Protein AF-A0A161ZHJ9-F1 (afdb_monomer)

Radius of gyration: 14.97 Å; Cα contacts (8 Å, |Δi|>4): 17; chains: 1; bounding box: 32×30×43 Å

Sequence (59 aa):
MAGLRAVRWYVRQVMGDDAYSTYAAHQRAVHPGGVVLTEREFWRMRHAEQDANPGSRCC

Foldseek 3Di:
DCVVVVVVVVCCVPVVVCVLVVQVVVCCVVPVPDDRDDPVRVVVVVVVVCVVCVDPPPD

Structure (mmCIF, N/CA/C/O backbone):
data_AF-A0A161ZHJ9-F1
#
_entry.id   AF-A0A161ZHJ9-F1
#
loop_
_atom_site.group_PDB
_atom_site.id
_atom_site.type_symbol
_atom_site.label_atom_id
_atom_site.label_alt_id
_atom_site.label_comp_id
_atom_site.label_asym_id
_atom_site.label_entity_id
_atom_site.label_seq_id
_atom_site.pdbx_PDB_ins_code
_atom_site.Cartn_x
_atom_site.Cartn_y
_atom_site.Cartn_z
_atom_site.occupancy
_atom_site.B_iso_or_equiv
_atom_site.auth_seq_id
_atom_site.auth_comp_id
_atom_site.auth_asym_id
_atom_site.auth_atom_id
_atom_site.pdbx_PDB_model_num
ATOM 1 N N . MET A 1 1 ? 10.226 16.621 14.355 1.00 48.53 1 MET A N 1
ATOM 2 C CA . MET A 1 1 ? 10.570 15.219 14.008 1.00 48.53 1 MET A CA 1
A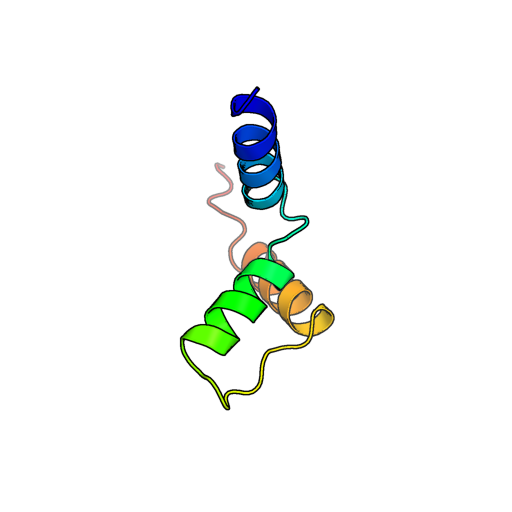TOM 3 C C . MET A 1 1 ? 9.420 14.519 13.254 1.00 48.53 1 MET A C 1
ATOM 5 O O . MET A 1 1 ? 8.981 13.455 13.665 1.00 48.53 1 MET A O 1
ATOM 9 N N . ALA A 1 2 ? 8.903 15.098 12.160 1.00 60.00 2 ALA A N 1
ATOM 10 C CA . ALA A 1 2 ? 7.778 14.529 11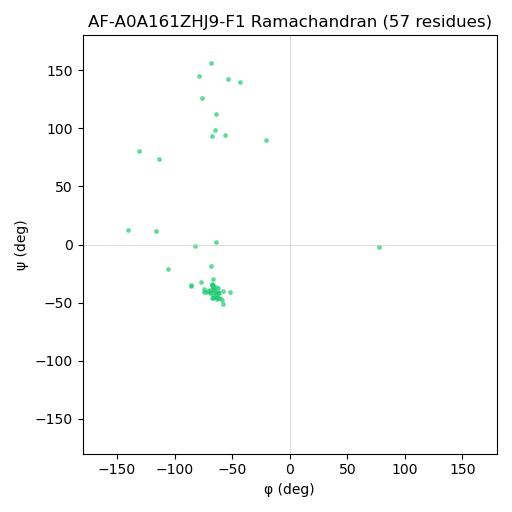.388 1.00 60.00 2 ALA A CA 1
ATOM 11 C C . ALA A 1 2 ? 8.208 13.902 10.043 1.00 60.00 2 ALA A C 1
ATOM 13 O O . ALA A 1 2 ? 7.525 13.024 9.521 1.00 60.00 2 ALA A O 1
ATOM 14 N N . GLY A 1 3 ? 9.375 14.293 9.512 1.00 53.84 3 GLY A N 1
ATOM 15 C CA . GLY A 1 3 ? 9.842 13.863 8.188 1.00 53.84 3 GLY A CA 1
ATOM 16 C C . GLY A 1 3 ? 10.171 12.371 8.083 1.00 53.84 3 GLY A C 1
ATOM 17 O O . GLY A 1 3 ? 9.866 11.752 7.072 1.00 53.84 3 GLY A O 1
ATOM 18 N N . LEU A 1 4 ? 10.703 11.752 9.144 1.00 58.50 4 LEU A N 1
ATOM 19 C CA . LEU A 1 4 ? 11.086 10.331 9.120 1.00 58.50 4 LEU A CA 1
ATOM 20 C C . LEU A 1 4 ? 9.883 9.381 8.981 1.00 58.50 4 LEU A C 1
ATOM 22 O O . LEU A 1 4 ? 10.019 8.311 8.395 1.00 58.50 4 LEU A O 1
ATOM 26 N N . ARG A 1 5 ? 8.696 9.765 9.476 1.00 61.56 5 ARG A N 1
ATOM 27 C CA . ARG A 1 5 ? 7.469 8.966 9.303 1.00 61.56 5 ARG A CA 1
ATOM 28 C C . ARG A 1 5 ? 6.946 9.036 7.872 1.00 61.56 5 ARG A C 1
ATOM 30 O O . ARG A 1 5 ? 6.561 8.003 7.338 1.00 61.56 5 ARG A O 1
ATOM 37 N N . ALA A 1 6 ? 6.981 10.217 7.255 1.00 62.78 6 ALA A N 1
ATOM 38 C CA . ALA A 1 6 ? 6.570 10.399 5.865 1.00 62.78 6 ALA A CA 1
ATOM 39 C C . ALA A 1 6 ? 7.520 9.674 4.905 1.00 62.78 6 ALA A C 1
ATOM 41 O O . ALA A 1 6 ? 7.064 8.950 4.029 1.00 62.78 6 ALA A O 1
ATOM 42 N 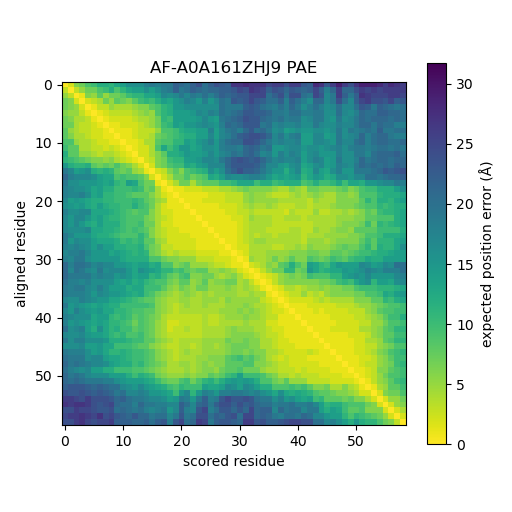N . VAL A 1 7 ? 8.835 9.774 5.133 1.00 61.62 7 VAL A N 1
ATOM 43 C CA . VAL A 1 7 ? 9.837 9.039 4.349 1.00 61.62 7 VAL A CA 1
ATOM 44 C C . VAL A 1 7 ? 9.690 7.532 4.552 1.00 61.62 7 VAL A C 1
ATOM 46 O O . VAL A 1 7 ? 9.722 6.798 3.578 1.00 61.62 7 VAL A O 1
ATOM 49 N N . ARG A 1 8 ? 9.446 7.036 5.772 1.00 62.88 8 ARG A N 1
ATOM 50 C CA . ARG A 1 8 ? 9.217 5.596 6.002 1.00 62.88 8 ARG A CA 1
ATOM 51 C C . ARG A 1 8 ? 7.906 5.087 5.395 1.00 62.88 8 ARG A C 1
ATOM 53 O O . ARG A 1 8 ? 7.877 3.954 4.929 1.00 62.88 8 ARG A O 1
ATOM 60 N N . TRP A 1 9 ? 6.848 5.897 5.383 1.00 66.50 9 TRP A N 1
ATOM 61 C CA . TRP A 1 9 ? 5.592 5.583 4.693 1.00 66.50 9 TRP A CA 1
ATOM 62 C C . TRP A 1 9 ? 5.783 5.553 3.174 1.00 66.50 9 TRP A C 1
ATOM 64 O O . TRP A 1 9 ? 5.400 4.581 2.531 1.00 66.50 9 TRP A O 1
ATOM 74 N N . TYR A 1 10 ? 6.476 6.552 2.628 1.00 58.97 10 TYR A N 1
ATOM 75 C CA . TYR A 1 10 ? 6.813 6.634 1.210 1.00 58.97 10 TYR A CA 1
ATOM 76 C C . TYR A 1 10 ? 7.724 5.483 0.775 1.00 58.97 10 TYR A C 1
ATOM 78 O O . TYR A 1 10 ? 7.444 4.822 -0.212 1.00 58.97 10 TYR A O 1
ATOM 86 N N . VAL A 1 11 ? 8.761 5.159 1.551 1.00 59.25 11 VAL A N 1
ATOM 87 C CA . VAL A 1 11 ? 9.646 4.011 1.303 1.00 59.25 11 VAL A CA 1
ATOM 88 C C . VAL A 1 11 ? 8.870 2.691 1.408 1.00 59.25 11 VAL A C 1
ATOM 90 O O . VAL A 1 11 ? 9.108 1.817 0.589 1.00 59.25 11 VAL A O 1
ATOM 93 N N . ARG A 1 12 ? 7.890 2.541 2.315 1.00 58.66 12 ARG A N 1
ATOM 94 C CA . ARG A 1 12 ? 6.993 1.358 2.342 1.00 58.66 12 ARG A CA 1
ATOM 95 C C . ARG A 1 12 ? 6.070 1.272 1.129 1.00 58.66 12 ARG A C 1
ATOM 97 O O . ARG A 1 12 ? 5.853 0.176 0.624 1.00 58.66 12 ARG A O 1
ATOM 104 N N . GLN A 1 13 ? 5.552 2.403 0.655 1.00 56.66 13 GLN A N 1
ATOM 105 C CA . GLN A 1 13 ? 4.749 2.454 -0.566 1.00 56.66 13 GLN A CA 1
ATOM 106 C C . GLN A 1 13 ? 5.579 2.176 -1.826 1.00 56.66 13 GLN A C 1
ATOM 108 O O . GLN A 1 13 ? 5.115 1.470 -2.716 1.00 56.66 13 GLN A O 1
ATOM 113 N N . VAL A 1 14 ? 6.793 2.726 -1.905 1.00 54.97 14 VAL A N 1
ATOM 114 C CA . VAL A 1 14 ? 7.648 2.701 -3.101 1.00 54.97 14 VAL A CA 1
ATOM 115 C C . VAL A 1 14 ? 8.489 1.429 -3.189 1.00 54.97 14 VAL A C 1
ATOM 117 O O . VAL A 1 14 ? 8.671 0.911 -4.284 1.00 54.97 14 VAL A O 1
ATOM 120 N N . MET A 1 15 ? 8.965 0.877 -2.066 1.00 56.50 15 MET A N 1
ATOM 121 C CA . MET A 1 15 ? 9.773 -0.357 -2.060 1.00 56.50 15 MET A CA 1
ATOM 122 C C . MET A 1 15 ? 8.935 -1.639 -2.120 1.00 56.50 15 MET A C 1
ATOM 124 O O . MET A 1 15 ? 9.496 -2.726 -2.170 1.00 56.50 15 MET A O 1
ATOM 128 N N . GLY A 1 16 ? 7.601 -1.547 -2.137 1.00 55.38 16 GLY A N 1
ATOM 129 C CA . GLY A 1 16 ? 6.731 -2.704 -2.372 1.00 55.38 16 GLY A CA 1
ATOM 130 C C . GLY A 1 16 ? 6.552 -3.651 -1.181 1.00 55.38 16 GLY A C 1
ATOM 131 O O . GLY A 1 16 ? 5.743 -4.567 -1.276 1.00 55.38 16 GLY A O 1
ATOM 132 N N . ASP A 1 17 ? 7.213 -3.394 -0.051 1.00 58.12 17 ASP A N 1
ATOM 133 C CA . ASP A 1 17 ? 7.131 -4.225 1.162 1.00 58.12 17 ASP A CA 1
ATOM 134 C C . ASP A 1 17 ? 5.744 -4.165 1.843 1.00 58.12 17 ASP A C 1
ATOM 136 O O . ASP A 1 17 ? 5.380 -5.037 2.624 1.00 58.12 17 ASP A O 1
ATOM 140 N N . ASP A 1 18 ? 4.930 -3.142 1.543 1.00 63.75 18 ASP A N 1
ATOM 141 C CA . ASP A 1 18 ? 3.581 -2.969 2.111 1.00 63.75 18 ASP A CA 1
ATOM 142 C C . ASP A 1 18 ? 2.457 -3.035 1.063 1.00 63.75 18 ASP A C 1
ATOM 144 O O . ASP A 1 18 ? 1.307 -2.702 1.351 1.00 63.75 18 ASP A O 1
ATOM 148 N N . ALA A 1 19 ? 2.760 -3.465 -0.167 1.00 72.69 19 ALA A N 1
ATOM 149 C CA . ALA A 1 19 ? 1.785 -3.476 -1.259 1.00 72.69 19 ALA A CA 1
ATOM 150 C C . ALA A 1 19 ? 0.541 -4.314 -0.912 1.00 72.69 19 ALA A C 1
ATOM 152 O O . ALA A 1 19 ? -0.589 -3.887 -1.158 1.00 72.69 19 ALA A O 1
ATOM 153 N N . TYR A 1 20 ? 0.748 -5.461 -0.258 1.00 74.50 20 TYR A N 1
ATOM 154 C CA . TYR A 1 20 ? -0.336 -6.314 0.220 1.00 74.50 20 TYR A CA 1
ATOM 155 C C . TYR A 1 20 ? -1.145 -5.672 1.357 1.00 74.50 20 TYR A C 1
ATOM 157 O O . TYR A 1 20 ? -2.371 -5.659 1.310 1.00 74.50 20 TYR A O 1
ATOM 165 N N . SER A 1 21 ? -0.486 -5.096 2.365 1.00 76.38 21 SER A N 1
ATOM 166 C CA . SER A 1 21 ? -1.155 -4.433 3.494 1.00 76.38 21 SER A CA 1
ATOM 167 C C . SER A 1 21 ? -1.994 -3.233 3.043 1.00 76.38 21 SER A C 1
ATOM 169 O O . SER A 1 21 ? -3.128 -3.069 3.495 1.00 76.38 21 SER A O 1
ATOM 171 N N . THR A 1 22 ? -1.478 -2.439 2.100 1.00 78.00 22 THR A N 1
ATOM 172 C CA . THR A 1 22 ? -2.209 -1.333 1.465 1.00 78.00 22 THR A CA 1
ATOM 173 C C . THR A 1 22 ? -3.416 -1.847 0.674 1.00 78.00 22 THR A C 1
ATOM 175 O O . THR A 1 22 ? -4.518 -1.321 0.838 1.00 78.00 22 THR A O 1
ATOM 178 N N . TYR A 1 23 ? -3.245 -2.912 -0.120 1.00 79.25 23 TYR A N 1
ATOM 179 C CA . TYR A 1 23 ? -4.345 -3.571 -0.830 1.00 79.25 23 TYR A CA 1
ATOM 180 C C . TYR A 1 23 ? -5.416 -4.090 0.137 1.00 79.25 23 TYR A C 1
ATOM 182 O O . TYR A 1 23 ? -6.593 -3.804 -0.043 1.00 79.25 23 TYR A O 1
ATOM 190 N N . ALA A 1 24 ? -5.028 -4.789 1.203 1.00 78.62 24 ALA A N 1
ATOM 191 C CA . ALA A 1 24 ? -5.960 -5.351 2.173 1.00 78.62 24 ALA A CA 1
ATOM 192 C C . ALA A 1 24 ? -6.705 -4.263 2.964 1.00 78.62 24 ALA A C 1
ATOM 194 O O . ALA A 1 24 ? -7.886 -4.425 3.267 1.00 78.62 24 ALA A O 1
ATOM 195 N N . ALA A 1 25 ? -6.046 -3.149 3.296 1.00 80.81 25 ALA A N 1
ATOM 196 C CA . ALA A 1 25 ? -6.693 -1.997 3.920 1.00 80.81 25 ALA A CA 1
ATOM 197 C C . ALA A 1 25 ? -7.707 -1.339 2.971 1.00 80.81 25 ALA A C 1
ATOM 199 O O . ALA A 1 25 ? -8.837 -1.072 3.376 1.00 80.81 25 ALA A O 1
ATOM 200 N N . HIS A 1 26 ? -7.333 -1.141 1.703 1.00 80.00 26 HIS A N 1
ATOM 201 C CA . HIS A 1 26 ? -8.224 -0.603 0.677 1.00 80.00 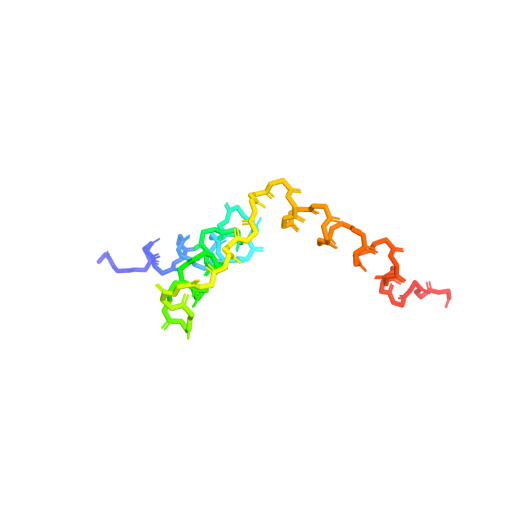26 HIS A CA 1
ATOM 202 C C . HIS A 1 26 ? -9.417 -1.530 0.422 1.00 80.00 26 HIS A C 1
ATOM 204 O O . HIS A 1 26 ? -10.559 -1.086 0.455 1.0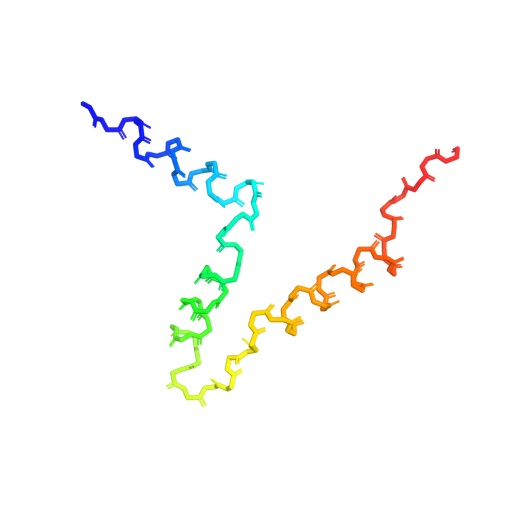0 80.00 26 HIS A O 1
ATOM 210 N N . GLN A 1 27 ? -9.172 -2.830 0.261 1.00 80.19 27 GLN A N 1
ATOM 211 C CA . GLN A 1 27 ? -10.206 -3.828 0.020 1.00 80.19 27 GLN A CA 1
ATOM 212 C C . GLN A 1 27 ? -11.191 -3.901 1.188 1.00 80.19 27 GLN A C 1
ATOM 214 O O . GLN A 1 27 ? -12.390 -3.947 0.957 1.00 80.19 27 GLN A O 1
ATOM 219 N N . ARG A 1 28 ? -10.719 -3.841 2.439 1.00 77.19 28 ARG A N 1
ATOM 220 C CA . ARG A 1 28 ? -11.603 -3.790 3.616 1.00 77.19 28 ARG A CA 1
ATOM 221 C C . ARG A 1 28 ? -12.401 -2.489 3.706 1.00 77.19 28 ARG A C 1
ATOM 223 O O . ARG A 1 28 ? -13.530 -2.518 4.181 1.00 77.19 28 ARG A O 1
ATOM 230 N N . ALA A 1 29 ? -11.829 -1.368 3.265 1.00 79.38 29 ALA A N 1
ATOM 231 C CA . ALA A 1 29 ? -12.503 -0.072 3.266 1.00 79.38 29 ALA A CA 1
ATOM 232 C C . ALA A 1 29 ? -13.568 0.043 2.161 1.00 79.38 29 ALA A C 1
ATOM 234 O O . ALA A 1 29 ? -14.643 0.580 2.403 1.00 79.38 29 ALA A O 1
ATOM 235 N N . VAL A 1 30 ? -13.278 -0.466 0.960 1.00 80.31 30 VAL A N 1
ATOM 236 C CA . VAL A 1 30 ? -14.174 -0.394 -0.208 1.00 80.31 30 VAL A CA 1
ATOM 237 C C . VAL A 1 30 ? -15.178 -1.549 -0.222 1.00 80.31 30 VAL A C 1
ATOM 239 O O . VAL A 1 30 ? -16.332 -1.374 -0.607 1.00 80.31 30 VAL A O 1
ATOM 242 N N . HIS A 1 31 ? -14.764 -2.727 0.242 1.00 77.56 31 HIS A N 1
ATOM 243 C CA . HIS A 1 31 ? -15.561 -3.948 0.261 1.00 77.56 31 HIS A CA 1
ATOM 244 C C . HIS A 1 31 ? -15.518 -4.603 1.652 1.00 77.56 31 HIS A C 1
ATOM 246 O O . HIS A 1 31 ? -14.819 -5.601 1.845 1.00 77.56 31 HIS A O 1
ATOM 252 N N . PRO A 1 32 ? -16.315 -4.113 2.621 1.00 72.94 32 PRO A N 1
ATOM 253 C CA . PRO A 1 32 ? -16.329 -4.624 3.998 1.00 72.94 32 PRO A CA 1
ATOM 254 C C . PRO A 1 32 ? -16.805 -6.087 4.158 1.00 72.94 32 PRO A C 1
ATOM 256 O O . PRO A 1 32 ? -16.851 -6.592 5.275 1.00 72.94 32 PRO A O 1
ATOM 259 N N . GLY A 1 33 ? -17.121 -6.789 3.064 1.00 72.94 33 GLY A N 1
ATOM 260 C CA . GLY A 1 33 ? -17.397 -8.232 3.029 1.00 72.94 33 GLY A CA 1
ATOM 261 C C . GLY A 1 33 ? -16.825 -8.945 1.797 1.00 72.94 33 GLY A C 1
ATOM 262 O O . GLY A 1 33 ? -17.210 -10.074 1.509 1.00 72.94 33 GLY A O 1
ATOM 263 N N . GLY A 1 34 ? -15.947 -8.281 1.038 1.00 70.69 34 GLY A N 1
ATOM 264 C CA . GLY A 1 34 ? -15.319 -8.868 -0.142 1.00 70.69 34 GLY A CA 1
ATOM 265 C C . GLY A 1 34 ? -14.180 -9.808 0.243 1.00 70.69 34 GLY A C 1
ATOM 266 O O . GLY A 1 34 ? -13.445 -9.550 1.196 1.00 70.69 34 GLY A O 1
ATOM 267 N N . VAL A 1 35 ? -14.005 -10.887 -0.520 1.00 71.94 35 VAL A N 1
ATOM 268 C CA . VAL A 1 35 ? -12.859 -11.787 -0.356 1.00 71.94 35 VAL A CA 1
ATOM 269 C C . VAL A 1 35 ? -11.586 -11.004 -0.678 1.00 71.94 35 VAL A C 1
ATOM 271 O O . VAL A 1 35 ? -11.369 -10.589 -1.814 1.00 71.94 35 VAL A O 1
ATOM 274 N N . VAL A 1 36 ? -10.764 -10.763 0.343 1.00 75.00 36 VAL A N 1
ATOM 275 C CA . VAL A 1 36 ? -9.420 -10.210 0.168 1.00 75.00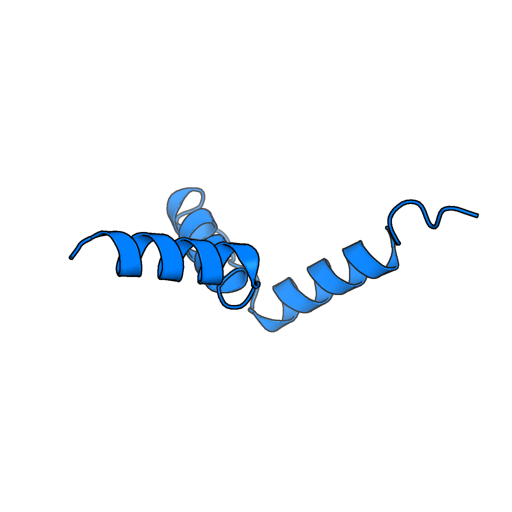 36 VAL A CA 1
ATOM 276 C C . VAL A 1 36 ? -8.544 -11.346 -0.345 1.00 75.00 36 VAL A C 1
ATOM 278 O O . VAL A 1 36 ? -8.503 -12.406 0.281 1.00 75.00 36 VAL A O 1
ATOM 281 N N . LEU A 1 37 ? -7.863 -11.135 -1.475 1.00 77.69 37 LEU A N 1
ATOM 282 C CA . LEU A 1 37 ? -6.868 -12.089 -1.969 1.00 77.69 37 LEU A CA 1
ATOM 283 C C . LEU A 1 37 ? -5.849 -12.376 -0.869 1.00 77.69 37 LEU A C 1
ATOM 285 O O . LEU A 1 37 ? -5.474 -11.472 -0.126 1.00 77.69 37 LEU A O 1
ATOM 289 N N . THR A 1 38 ? -5.384 -13.616 -0.762 1.00 80.81 38 THR A N 1
ATOM 290 C CA . THR A 1 38 ? -4.278 -13.920 0.148 1.00 80.81 38 THR A CA 1
ATOM 291 C C . THR A 1 38 ? -2.988 -13.283 -0.364 1.00 80.81 38 THR A C 1
ATOM 293 O O . THR A 1 38 ? -2.821 -13.047 -1.562 1.00 80.81 38 THR A O 1
ATOM 296 N N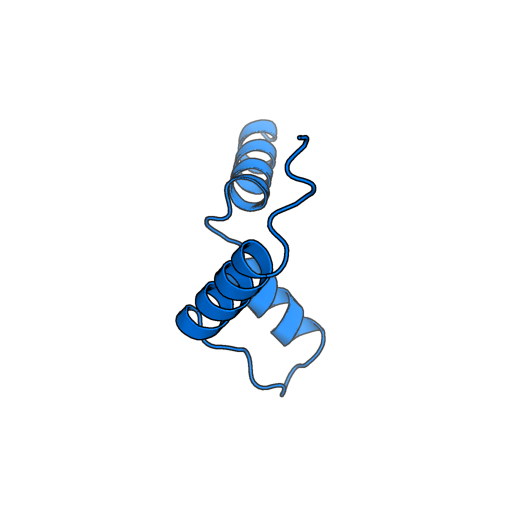 . GLU A 1 39 ? -2.033 -13.040 0.531 1.00 79.19 39 GLU A N 1
ATOM 297 C CA . GLU A 1 39 ? -0.742 -12.434 0.182 1.00 79.19 39 GLU A CA 1
ATOM 298 C C . GLU A 1 39 ? -0.047 -13.161 -0.982 1.00 79.19 39 GLU A C 1
ATOM 300 O O . GLU A 1 39 ? 0.451 -12.537 -1.918 1.00 79.19 39 GLU A O 1
ATOM 305 N N . ARG A 1 40 ? -0.106 -14.497 -0.995 1.00 80.50 40 ARG A N 1
ATOM 306 C CA . ARG A 1 40 ? 0.474 -15.318 -2.065 1.00 80.50 40 ARG A CA 1
ATOM 307 C C . ARG A 1 40 ? -0.220 -15.118 -3.413 1.00 80.50 40 ARG A C 1
ATOM 309 O O . ARG A 1 40 ? 0.443 -15.144 -4.447 1.00 80.50 40 ARG A O 1
ATOM 316 N N . GLU A 1 41 ? -1.541 -14.972 -3.420 1.00 83.25 41 GLU A N 1
ATOM 317 C CA . GLU A 1 41 ? -2.319 -14.741 -4.643 1.00 83.25 41 GLU A CA 1
ATOM 318 C C . GLU A 1 41 ? -2.073 -13.342 -5.194 1.00 83.25 41 GLU A C 1
ATOM 320 O O . GLU A 1 41 ? -1.880 -13.191 -6.399 1.00 83.25 41 GLU A O 1
ATOM 325 N N . PHE A 1 42 ? -1.984 -12.347 -4.309 1.00 83.12 42 PHE A N 1
ATOM 326 C CA . PHE A 1 42 ? -1.627 -10.980 -4.668 1.00 83.12 42 PHE A CA 1
ATOM 327 C C . PHE A 1 42 ? -0.262 -10.921 -5.366 1.00 83.12 42 PHE A 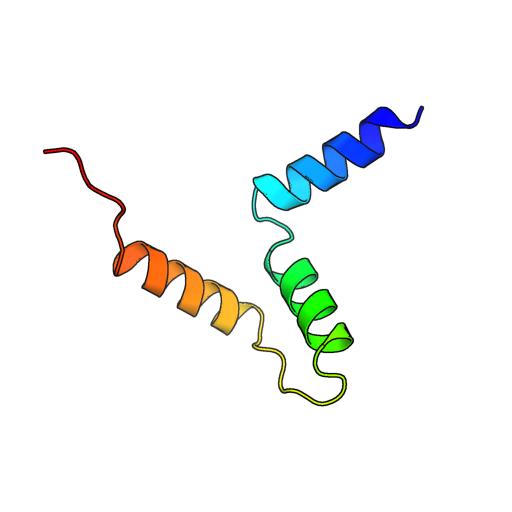C 1
ATOM 329 O O . PHE A 1 42 ? -0.152 -10.387 -6.471 1.00 83.12 42 PHE A O 1
ATOM 336 N N . TRP A 1 43 ? 0.768 -11.532 -4.771 1.00 81.56 43 TRP A N 1
ATOM 337 C CA . TRP A 1 43 ? 2.101 -11.573 -5.375 1.00 81.56 43 TRP A CA 1
ATOM 338 C C . TRP A 1 43 ? 2.125 -12.360 -6.682 1.00 81.56 43 TRP A C 1
ATOM 340 O O . TRP A 1 43 ? 2.732 -11.913 -7.652 1.00 81.56 43 TRP A O 1
ATOM 350 N N . ARG A 1 44 ? 1.419 -13.494 -6.756 1.00 85.56 44 ARG A N 1
ATOM 351 C CA . ARG A 1 44 ? 1.320 -14.281 -7.992 1.00 85.56 44 ARG A CA 1
ATOM 352 C C . ARG A 1 44 ? 0.696 -13.478 -9.130 1.00 85.56 44 ARG A C 1
ATOM 354 O O . ARG A 1 44 ? 1.235 -13.495 -10.230 1.00 85.56 44 ARG A O 1
ATOM 361 N N . MET A 1 45 ? -0.407 -12.780 -8.868 1.00 82.19 45 MET A N 1
ATOM 362 C CA . MET A 1 45 ? -1.073 -11.936 -9.859 1.00 82.19 45 MET A CA 1
ATOM 363 C C . MET A 1 45 ? -0.152 -10.800 -10.311 1.00 82.19 45 MET A C 1
ATOM 365 O O . MET A 1 45 ? 0.019 -10.598 -11.506 1.00 82.19 45 MET A O 1
ATOM 369 N N . ARG A 1 46 ? 0.511 -10.121 -9.367 1.00 81.31 46 ARG A N 1
ATOM 370 C CA . ARG A 1 46 ? 1.438 -9.021 -9.661 1.00 81.31 46 ARG A CA 1
ATOM 371 C C . ARG A 1 46 ? 2.642 -9.472 -10.490 1.00 81.31 46 ARG A C 1
ATOM 373 O O . ARG A 1 46 ? 3.051 -8.763 -11.402 1.00 81.31 46 ARG A O 1
ATOM 380 N N . HIS A 1 47 ? 3.213 -10.636 -10.186 1.00 81.94 47 HIS A N 1
ATOM 381 C CA . HIS A 1 47 ? 4.301 -11.205 -10.981 1.00 81.94 47 HIS A CA 1
ATOM 382 C C . HIS A 1 47 ? 3.824 -11.653 -12.360 1.00 81.94 47 HIS A C 1
ATOM 384 O O . HIS A 1 47 ? 4.511 -11.380 -13.334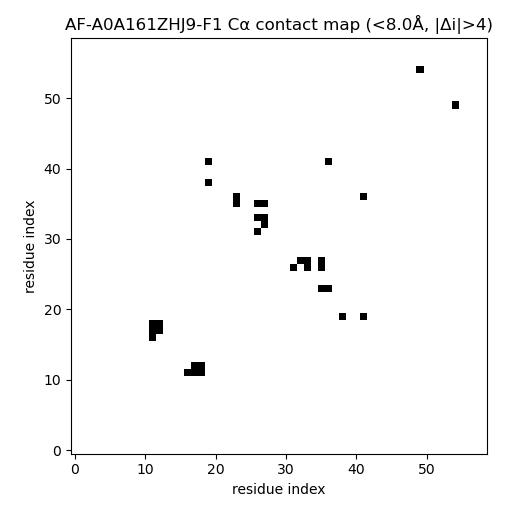 1.00 81.94 47 HIS A O 1
ATOM 390 N N . ALA A 1 48 ? 2.646 -12.275 -12.460 1.00 84.38 48 ALA A N 1
ATOM 391 C CA . ALA A 1 48 ? 2.059 -12.641 -13.746 1.00 84.38 48 ALA A CA 1
ATOM 392 C C . ALA A 1 48 ? 1.775 -11.406 -14.613 1.00 84.38 48 ALA A C 1
ATOM 394 O O . ALA A 1 48 ? 1.991 -11.440 -15.815 1.00 84.38 48 ALA A O 1
ATOM 395 N N . GLU A 1 49 ? 1.343 -10.300 -14.009 1.00 78.38 49 GLU A N 1
ATOM 396 C CA . GLU A 1 49 ? 1.124 -9.031 -14.701 1.00 78.38 49 GLU A CA 1
ATOM 397 C C . GLU A 1 49 ? 2.444 -8.394 -15.163 1.00 78.38 49 GLU A C 1
ATOM 399 O O . GLU A 1 49 ? 2.514 -7.897 -16.281 1.00 78.38 49 GLU A O 1
ATOM 404 N N . GLN A 1 50 ? 3.512 -8.464 -14.360 1.00 76.62 50 GLN A N 1
ATOM 405 C CA . GLN A 1 50 ? 4.857 -8.028 -14.771 1.00 76.62 50 GLN A CA 1
ATOM 406 C C . GLN A 1 50 ? 5.468 -8.914 -15.865 1.00 76.62 50 GLN A C 1
ATOM 408 O O . GLN A 1 50 ? 6.193 -8.415 -16.722 1.00 76.62 50 GLN A O 1
ATOM 413 N N . ASP A 1 51 ? 5.190 -10.215 -15.831 1.00 78.25 51 ASP A N 1
ATOM 414 C CA . ASP A 1 51 ? 5.661 -11.174 -16.830 1.00 78.25 51 ASP A CA 1
ATOM 415 C C . ASP A 1 51 ? 4.887 -11.038 -18.151 1.00 78.25 51 ASP A C 1
ATOM 417 O O . ASP A 1 51 ? 5.481 -11.088 -19.227 1.00 78.25 51 ASP A O 1
ATOM 421 N N . ALA A 1 52 ? 3.574 -10.784 -18.074 1.00 78.50 52 ALA A N 1
ATOM 422 C CA . ALA A 1 52 ? 2.697 -10.567 -19.225 1.00 78.50 52 ALA A CA 1
ATOM 423 C C . ALA A 1 52 ? 2.843 -9.168 -19.844 1.00 78.50 52 ALA A C 1
ATOM 425 O O . ALA A 1 52 ? 2.720 -9.020 -21.058 1.00 78.50 52 ALA A O 1
ATOM 426 N N . ASN A 1 53 ? 3.139 -8.151 -19.031 1.00 67.19 53 ASN A N 1
ATOM 427 C CA . ASN A 1 53 ? 3.534 -6.815 -19.469 1.00 67.19 53 ASN A CA 1
ATOM 428 C C . ASN A 1 53 ? 4.992 -6.558 -19.073 1.00 67.19 53 ASN A C 1
ATOM 430 O O . ASN A 1 53 ? 5.258 -5.752 -18.172 1.00 67.19 53 ASN A O 1
ATOM 434 N N . PRO A 1 54 ? 5.962 -7.189 -19.761 1.00 66.62 54 PRO A N 1
ATOM 435 C CA . PRO A 1 54 ? 7.339 -6.759 -19.662 1.00 66.62 54 PRO A CA 1
ATOM 436 C C . PRO A 1 54 ? 7.373 -5.384 -20.329 1.00 66.62 54 PRO A C 1
ATOM 438 O O . PRO A 1 54 ? 7.422 -5.296 -21.556 1.00 66.62 54 PRO A O 1
ATOM 441 N N . GLY A 1 55 ? 7.213 -4.323 -19.527 1.00 66.56 55 GLY A N 1
ATOM 442 C CA . GLY A 1 55 ? 7.066 -2.947 -20.000 1.00 66.56 55 GLY A CA 1
ATOM 443 C C . GLY A 1 55 ? 8.061 -2.652 -21.111 1.00 66.56 55 GLY A C 1
ATOM 444 O O . GLY A 1 55 ? 9.180 -3.157 -21.034 1.00 66.56 55 GLY A O 1
ATOM 445 N N . SER A 1 56 ? 7.610 -1.911 -22.135 1.00 61.81 56 SER A N 1
ATOM 446 C CA . SER A 1 56 ? 8.292 -1.664 -23.415 1.00 61.81 56 SER A CA 1
ATOM 447 C C . SER A 1 56 ? 9.790 -1.918 -23.311 1.00 61.81 56 SER A C 1
ATOM 449 O O . SER A 1 56 ? 10.550 -1.024 -22.924 1.00 61.81 56 SER A O 1
ATOM 451 N N . ARG A 1 57 ? 10.204 -3.163 -23.586 1.00 63.12 57 ARG A N 1
ATOM 452 C CA . ARG A 1 57 ? 11.617 -3.474 -23.738 1.00 63.12 57 ARG A CA 1
ATOM 453 C C . ARG A 1 57 ? 12.011 -2.684 -24.967 1.00 63.12 57 ARG A C 1
ATOM 455 O O . ARG A 1 57 ? 11.646 -3.063 -26.073 1.00 63.12 57 ARG A O 1
ATOM 462 N N . CYS A 1 58 ? 12.608 -1.522 -24.730 1.00 66.38 58 CYS A N 1
ATOM 463 C CA . CYS A 1 58 ? 13.247 -0.714 -25.744 1.00 66.38 58 CYS A CA 1
ATOM 464 C C . CYS A 1 58 ? 14.287 -1.622 -26.404 1.00 66.38 58 CYS A C 1
ATOM 466 O O . CYS A 1 58 ? 15.354 -1.875 -25.842 1.00 66.38 58 CYS A O 1
ATOM 468 N N . CYS A 1 59 ? 13.867 -2.243 -27.500 1.00 61.62 59 CYS A N 1
ATOM 469 C CA . CYS A 1 59 ? 14.722 -2.599 -28.609 1.00 61.62 59 CYS A CA 1
ATOM 470 C C . CYS A 1 59 ? 15.159 -1.312 -29.308 1.00 61.62 59 CYS A C 1
ATOM 472 O O . CYS A 1 59 ? 14.295 -0.415 -29.460 1.00 61.62 59 CYS A O 1
#

Mean predicted aligned error: 10.73 Å

pLDDT: mean 70.91, std 9.81, range [48.53, 85.56]

Solvent-accessible surface area (backbone atoms only — not comparable to full-atom values): 3625 Å² total; per-residue (Å²): 140,63,64,68,60,54,50,52,50,49,47,32,67,72,69,53,83,36,52,59,61,54,48,49,52,49,42,48,71,78,33,81,82,55,87,70,74,51,69,68,52,51,52,51,53,54,49,50,49,46,67,74,49,60,66,83,73,83,120

Nearest PDB structures (foldseek):
  2lqt-assembly1_A  TM=3.602E-01  e=7.232E+00  Homo sapiens

Secondary structure (DSSP, 8-state):
--HHHHHHHHHHHHSSTTHHHHHHHHHHHH-TTS-PPPHHHHHHHHHHHHHH--TT---